Protein AF-A0A933XM90-F1 (afdb_monomer)

Sequence (36 aa):
MFVDQVRIFVKAGQGGSGVCSFRREKYVPHGGPDGG

Mean predicted aligned error: 6.66 Å

Secondary structure (DSSP, 8-state):
-----------PPPPPPP---B--BTTBSSPPB---

pLDDT: mean 90.15, std 7.51, range [57.62, 95.25]

Structure (mmCIF, N/CA/C/O backbone):
data_AF-A0A933XM90-F1
#
_entry.id   AF-A0A933XM90-F1
#
loop_
_atom_site.group_PDB
_atom_site.id
_atom_site.type_symbol
_atom_site.label_atom_id
_atom_site.label_alt_id
_atom_site.label_comp_id
_atom_site.label_asym_id
_atom_site.label_entity_id
_atom_site.label_seq_id
_atom_site.pdbx_PDB_ins_code
_atom_site.Cartn_x
_atom_site.Cartn_y
_atom_site.Cartn_z
_atom_site.occupancy
_atom_site.B_iso_or_equiv
_atom_site.auth_seq_id
_atom_site.auth_comp_id
_atom_site.auth_asym_id
_atom_site.auth_atom_id
_atom_site.pdbx_PDB_model_num
ATOM 1 N N . MET A 1 1 ? -30.896 -11.127 35.551 1.00 57.62 1 MET A N 1
ATOM 2 C CA . MET A 1 1 ? -29.846 -11.369 34.538 1.00 57.62 1 MET A CA 1
ATOM 3 C C . MET A 1 1 ? -29.341 -10.011 34.085 1.00 57.62 1 MET A C 1
ATOM 5 O O . MET A 1 1 ? -30.175 -9.185 33.741 1.00 57.62 1 MET A O 1
ATOM 9 N N . PHE A 1 2 ? -28.039 -9.744 34.186 1.00 69.62 2 PHE A N 1
ATOM 10 C CA . PHE A 1 2 ? -27.442 -8.449 33.838 1.00 69.62 2 PHE A CA 1
ATOM 11 C C . PHE A 1 2 ? -26.612 -8.625 32.564 1.00 69.62 2 PHE A C 1
ATOM 13 O O . PHE A 1 2 ? -25.907 -9.626 32.444 1.00 69.62 2 PHE A O 1
ATOM 20 N N . VAL A 1 3 ? -26.739 -7.705 31.609 1.00 79.38 3 VAL A N 1
ATOM 21 C CA . VAL A 1 3 ? -26.046 -7.757 30.315 1.00 79.38 3 VAL A CA 1
ATOM 22 C C . VAL A 1 3 ? -25.355 -6.422 30.109 1.00 79.38 3 VAL A C 1
ATOM 24 O O . VAL A 1 3 ? -26.005 -5.382 30.197 1.00 79.38 3 VAL A O 1
ATOM 27 N N . ASP A 1 4 ? -24.054 -6.468 29.849 1.00 84.44 4 ASP A N 1
ATOM 28 C CA . ASP A 1 4 ? -23.258 -5.284 29.548 1.00 84.44 4 ASP A CA 1
ATOM 29 C C . ASP A 1 4 ? -23.200 -5.050 28.031 1.00 84.44 4 ASP A C 1
ATOM 31 O O . ASP A 1 4 ? -23.144 -5.999 27.242 1.00 84.44 4 ASP A O 1
ATOM 35 N N . GLN A 1 5 ? -23.264 -3.786 27.617 1.00 89.31 5 GLN A N 1
ATOM 36 C CA . GLN A 1 5 ? -23.266 -3.379 26.215 1.00 89.31 5 GLN A CA 1
ATOM 37 C C . GLN A 1 5 ? -22.383 -2.154 26.013 1.00 89.31 5 GLN A C 1
ATOM 39 O O . GLN A 1 5 ? -22.573 -1.113 26.636 1.00 89.31 5 GLN A O 1
ATOM 44 N N . VAL A 1 6 ? -21.484 -2.249 25.035 1.00 90.06 6 VAL A N 1
ATOM 45 C CA . VAL A 1 6 ? -20.677 -1.124 24.563 1.00 90.06 6 VAL A CA 1
ATOM 46 C C . VAL A 1 6 ? -20.749 -1.033 23.044 1.00 90.06 6 VAL A C 1
ATOM 48 O O . VAL A 1 6 ? -20.834 -2.042 22.342 1.00 90.06 6 VAL A O 1
ATOM 51 N N . ARG A 1 7 ? -20.730 0.195 22.523 1.00 92.56 7 ARG A N 1
ATOM 52 C CA . ARG A 1 7 ? -20.647 0.463 21.085 1.00 92.56 7 ARG A CA 1
ATOM 53 C C . ARG A 1 7 ? -19.213 0.800 20.723 1.00 92.56 7 ARG A C 1
ATOM 55 O O . ARG A 1 7 ? -18.619 1.690 21.323 1.00 92.56 7 ARG A O 1
ATOM 62 N N . ILE A 1 8 ? -18.696 0.127 19.705 1.00 92.62 8 ILE A N 1
ATOM 63 C CA . ILE A 1 8 ? -17.399 0.441 19.116 1.00 92.62 8 ILE A CA 1
ATOM 64 C C . ILE A 1 8 ? -17.577 0.817 17.652 1.00 92.62 8 ILE A C 1
ATOM 66 O O . ILE A 1 8 ? -18.451 0.294 16.961 1.00 92.62 8 ILE A O 1
ATOM 70 N N . PHE A 1 9 ? -16.727 1.726 17.189 1.00 93.31 9 PHE A N 1
ATOM 71 C CA . PHE A 1 9 ? -16.612 2.056 15.779 1.00 93.31 9 PHE A CA 1
ATOM 72 C C . PHE A 1 9 ? -15.391 1.351 15.212 1.00 93.31 9 PHE A C 1
ATOM 74 O O . PHE A 1 9 ? -14.273 1.534 15.686 1.00 93.31 9 PHE A O 1
ATOM 81 N N . VAL A 1 10 ? -15.621 0.555 14.177 1.00 92.69 10 VAL A N 1
ATOM 82 C CA . VAL A 1 10 ? -14.576 -0.102 13.399 1.00 92.69 10 VAL A CA 1
ATOM 83 C C . VAL A 1 10 ? -14.602 0.446 11.985 1.00 92.69 10 VAL A C 1
ATOM 85 O O . VAL A 1 10 ? -15.664 0.670 11.405 1.00 92.69 10 VAL A O 1
ATOM 88 N N . LYS A 1 11 ? -13.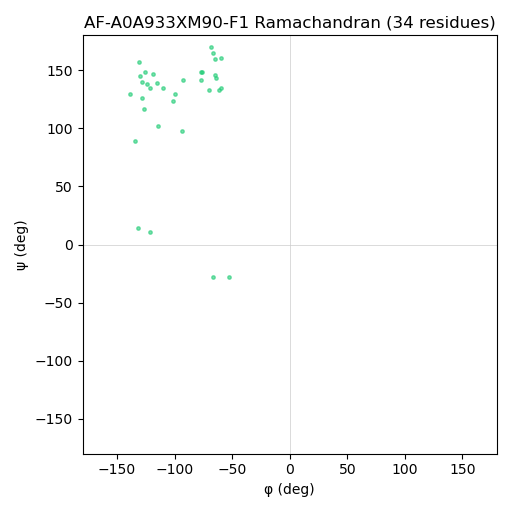412 0.671 11.436 1.00 95.25 11 LYS A N 1
ATOM 89 C CA . LYS A 1 11 ? -13.212 1.103 10.058 1.00 95.25 11 LYS A CA 1
ATOM 90 C C . LYS A 1 11 ? -12.294 0.102 9.372 1.00 95.25 11 LYS A C 1
ATOM 92 O O . LYS A 1 11 ? -11.310 -0.335 9.965 1.00 95.25 11 LYS A O 1
ATOM 97 N N . ALA A 1 12 ? -12.614 -0.241 8.130 1.00 93.62 12 ALA A N 1
ATOM 98 C CA . ALA A 1 12 ? -11.725 -1.034 7.294 1.00 93.62 12 ALA A CA 1
ATOM 99 C C . ALA A 1 12 ? -10.424 -0.269 6.979 1.00 93.62 12 ALA A C 1
ATOM 101 O O . ALA A 1 12 ? -10.366 0.963 7.066 1.00 93.62 12 ALA A O 1
ATOM 102 N N . GLY A 1 13 ? -9.386 -1.012 6.594 1.00 94.94 13 GLY A N 1
ATOM 103 C CA . GLY A 1 13 ? -8.148 -0.427 6.087 1.00 94.94 13 GLY A CA 1
ATOM 104 C C . GLY A 1 13 ? -8.381 0.416 4.830 1.00 94.94 13 GLY A C 1
ATOM 105 O O . GLY A 1 13 ? -9.397 0.286 4.145 1.00 94.94 13 GLY A O 1
ATOM 106 N N . GLN A 1 14 ? -7.433 1.297 4.526 1.00 95.25 14 GLN A N 1
ATOM 107 C CA . GLN A 1 14 ? -7.415 1.997 3.244 1.00 95.25 14 GLN A CA 1
ATOM 108 C C . GLN A 1 14 ? -6.910 1.055 2.144 1.00 95.25 14 GLN A C 1
ATOM 110 O O . GLN A 1 14 ? -6.086 0.179 2.408 1.00 95.25 14 GLN A O 1
ATOM 115 N N . GLY A 1 15 ? -7.405 1.236 0.918 1.00 93.81 15 GLY A N 1
ATOM 116 C CA . GLY A 1 15 ? -6.823 0.579 -0.251 1.00 93.81 15 GLY A CA 1
ATOM 117 C C . GLY A 1 15 ? -5.396 1.076 -0.493 1.00 93.81 15 GLY A C 1
ATOM 118 O O . GLY A 1 15 ? -5.097 2.240 -0.222 1.00 93.81 15 GLY A O 1
ATOM 119 N N . GLY A 1 16 ? -4.521 0.195 -0.979 1.00 94.88 16 GLY A N 1
ATOM 120 C CA . GLY A 1 16 ? -3.163 0.577 -1.361 1.00 94.88 16 GLY A CA 1
ATOM 121 C C . GLY A 1 16 ? -3.171 1.561 -2.531 1.00 94.88 16 GLY A C 1
ATOM 122 O O . GLY A 1 16 ? -4.008 1.458 -3.428 1.00 94.88 16 GLY A O 1
ATOM 123 N N . SER A 1 17 ? -2.244 2.516 -2.521 1.00 94.62 17 SER A N 1
ATOM 124 C CA . SER A 1 17 ? -2.030 3.402 -3.665 1.00 94.62 17 SER A CA 1
ATOM 125 C C . SER A 1 17 ? -1.410 2.617 -4.818 1.00 94.62 17 SER A C 1
ATOM 127 O O . SER A 1 17 ? -0.432 1.902 -4.607 1.00 94.62 17 SER A O 1
ATOM 129 N N . GLY A 1 18 ? -1.947 2.788 -6.027 1.00 93.38 18 GLY A N 1
ATOM 130 C CA . GLY A 1 18 ? -1.281 2.316 -7.241 1.00 93.38 18 GLY A CA 1
ATOM 131 C C . GLY A 1 18 ? 0.015 3.086 -7.500 1.00 93.38 18 GLY A C 1
ATOM 132 O O . GLY A 1 18 ? 0.250 4.156 -6.923 1.00 93.38 18 GLY A O 1
ATOM 133 N N . VAL A 1 19 ? 0.858 2.563 -8.383 1.00 94.44 19 VAL A N 1
ATOM 134 C CA . VAL A 1 19 ? 2.143 3.171 -8.736 1.00 94.44 19 VAL A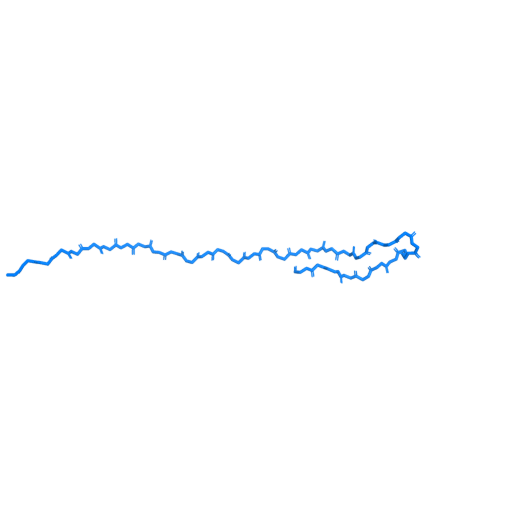 CA 1
ATOM 135 C C . VAL A 1 19 ? 2.210 3.473 -10.229 1.00 94.44 19 VAL A C 1
ATOM 137 O O . VAL A 1 19 ? 1.856 2.661 -11.075 1.00 94.44 19 VAL A O 1
ATOM 140 N N . CYS A 1 20 ? 2.685 4.670 -10.573 1.00 90.38 20 CYS A N 1
ATOM 141 C CA . CYS A 1 20 ? 3.007 5.009 -11.955 1.00 90.38 20 CYS A CA 1
ATOM 142 C C . CYS A 1 20 ? 4.490 4.723 -12.189 1.00 90.38 20 CYS A C 1
ATOM 144 O O . CYS A 1 20 ? 5.351 5.529 -11.826 1.00 90.38 20 CYS A O 1
ATOM 146 N N . SER A 1 21 ? 4.792 3.560 -12.760 1.00 93.56 21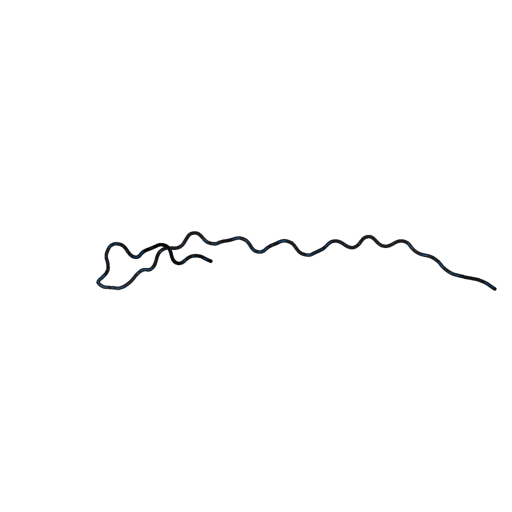 SER A N 1
ATOM 147 C CA . SER A 1 21 ? 6.150 3.176 -13.133 1.00 93.56 21 SER A CA 1
ATOM 148 C C . SER A 1 21 ? 6.215 2.664 -14.566 1.00 93.56 21 SER A C 1
ATOM 150 O O . SER A 1 21 ? 5.214 2.249 -15.1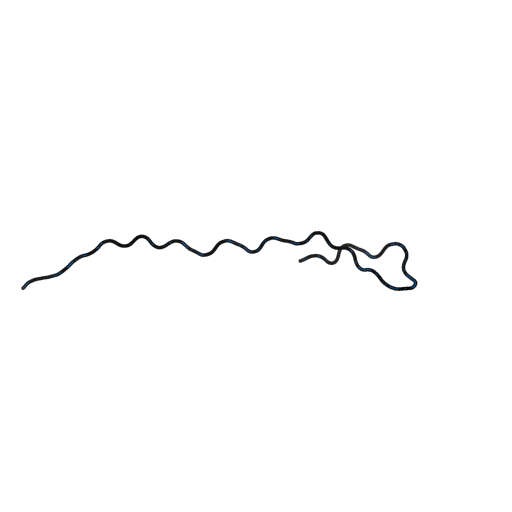55 1.00 93.56 21 SER A O 1
ATOM 152 N N . PHE A 1 22 ? 7.418 2.754 -15.130 1.00 94.12 22 PHE A N 1
ATOM 153 C CA . PHE A 1 22 ? 7.750 2.241 -16.449 1.00 94.12 22 PHE A CA 1
ATOM 154 C C . PHE A 1 22 ? 8.986 1.366 -16.336 1.00 94.12 22 PHE A C 1
ATOM 156 O O . PHE A 1 22 ? 9.966 1.750 -15.683 1.00 94.12 22 PHE A O 1
ATOM 163 N N . ARG A 1 23 ? 8.976 0.251 -17.062 1.00 92.69 23 ARG A N 1
ATOM 164 C CA . ARG A 1 23 ? 10.099 -0.676 -17.131 1.00 92.69 23 ARG A CA 1
ATOM 165 C C . ARG A 1 23 ? 11.336 0.034 -17.674 1.00 92.69 23 ARG A C 1
ATOM 167 O O . ARG A 1 23 ? 11.272 0.735 -18.684 1.00 92.69 23 ARG A O 1
ATOM 174 N N . ARG A 1 24 ? 12.489 -0.172 -17.037 1.00 91.50 24 ARG A N 1
ATOM 175 C CA . ARG A 1 24 ? 13.776 0.385 -17.485 1.00 91.50 24 ARG A CA 1
ATOM 176 C C . ARG A 1 24 ? 14.813 -0.717 -17.615 1.00 91.50 24 ARG A C 1
ATOM 178 O O . ARG A 1 24 ? 15.203 -1.326 -16.626 1.00 91.50 24 ARG A O 1
ATOM 185 N N . GLU A 1 25 ? 15.293 -0.929 -18.834 1.00 95.19 25 GLU A N 1
ATOM 186 C CA . GLU A 1 25 ? 16.356 -1.884 -19.143 1.00 95.19 25 GLU A CA 1
ATOM 187 C C . GLU A 1 25 ? 17.478 -1.175 -19.901 1.00 95.19 25 GLU A C 1
ATOM 189 O O . GLU A 1 25 ? 17.234 -0.248 -20.672 1.00 95.19 25 GLU A O 1
ATOM 194 N N . LYS A 1 26 ? 18.719 -1.632 -19.703 1.00 90.62 26 LYS A N 1
ATOM 195 C CA . LYS A 1 26 ? 19.945 -0.967 -20.181 1.00 90.62 26 LYS A CA 1
ATOM 196 C C . LYS 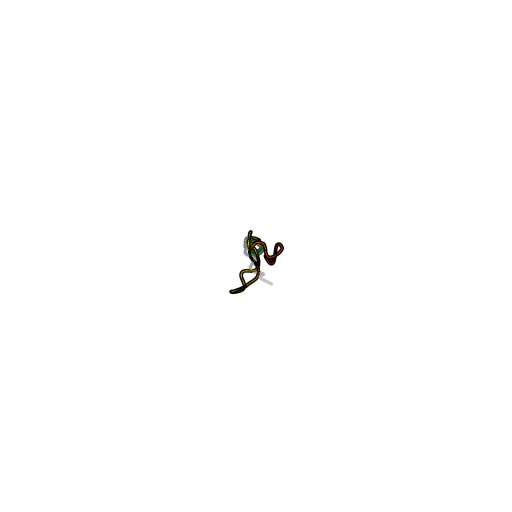A 1 26 ? 19.948 -0.633 -21.682 1.00 90.62 26 LYS A C 1
ATOM 198 O O . LYS A 1 26 ? 20.608 0.320 -22.082 1.00 90.62 26 LYS A O 1
ATOM 203 N N . TYR A 1 27 ? 19.225 -1.406 -22.491 1.00 93.31 27 TYR A N 1
ATOM 204 C CA . TYR A 1 27 ? 19.180 -1.263 -23.949 1.00 93.31 27 TYR A CA 1
ATOM 205 C C . TYR A 1 27 ? 17.767 -1.017 -24.497 1.00 93.31 27 TYR A C 1
ATOM 207 O O . TYR A 1 27 ? 17.568 -1.060 -25.708 1.00 93.31 27 TYR A O 1
ATOM 215 N N . VAL A 1 28 ? 16.788 -0.745 -23.626 1.00 91.88 28 VAL A N 1
ATOM 216 C CA . VAL A 1 28 ? 15.407 -0.449 -24.026 1.00 91.88 28 VAL A CA 1
ATOM 217 C C . VAL A 1 28 ? 15.096 1.005 -23.658 1.00 91.88 28 VAL A C 1
ATOM 219 O O . VAL A 1 28 ? 14.845 1.293 -22.488 1.00 91.88 28 VAL A O 1
ATOM 222 N N . PRO A 1 29 ? 15.109 1.935 -24.632 1.00 88.38 29 PRO A N 1
ATOM 223 C CA . PRO A 1 29 ? 14.936 3.363 -24.357 1.00 88.38 29 PRO A CA 1
ATOM 224 C C . PRO A 1 29 ? 13.535 3.717 -23.836 1.00 88.38 29 PRO A C 1
ATOM 226 O O . PRO A 1 29 ? 13.390 4.669 -23.071 1.00 88.38 29 PRO A O 1
ATOM 229 N N . HIS A 1 30 ? 12.512 2.938 -24.203 1.00 90.88 30 HIS A N 1
ATOM 230 C CA . HIS A 1 30 ? 11.131 3.127 -23.756 1.00 90.88 30 HIS A CA 1
ATOM 231 C C . HIS A 1 30 ? 10.522 1.786 -23.337 1.00 90.88 30 HIS A C 1
ATOM 233 O O . HIS A 1 30 ? 9.946 1.071 -24.157 1.00 90.88 30 HIS A O 1
ATOM 239 N N . GLY A 1 31 ? 10.677 1.409 -22.066 1.00 89.88 31 GLY A N 1
ATOM 240 C CA . GLY A 1 31 ? 9.921 0.286 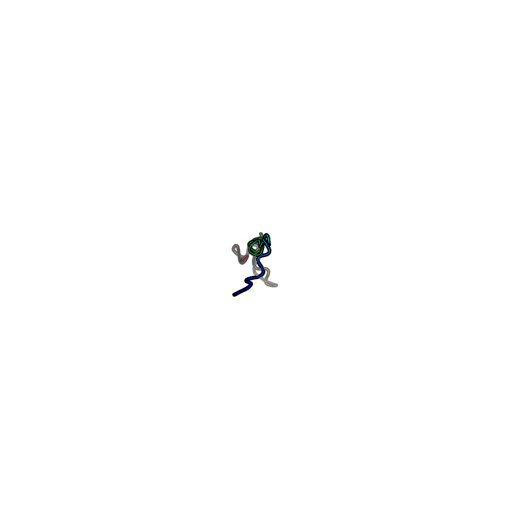-21.516 1.00 89.88 31 GLY A CA 1
ATOM 241 C C . GLY A 1 31 ? 8.477 0.687 -21.208 1.00 89.88 31 GLY A C 1
ATOM 242 O O . GLY A 1 31 ? 8.188 1.845 -20.909 1.00 89.88 31 GLY A O 1
ATOM 243 N N . GLY A 1 32 ? 7.564 -0.276 -21.342 1.00 94.75 32 GLY A N 1
ATOM 244 C CA . GLY A 1 32 ? 6.138 -0.067 -21.090 1.00 94.75 32 GLY A CA 1
ATOM 245 C C . GLY A 1 32 ? 5.818 0.176 -19.609 1.00 94.75 32 GLY A C 1
ATOM 246 O O . GLY A 1 32 ? 6.690 -0.013 -18.758 1.00 94.75 32 GLY A O 1
ATOM 247 N N . PRO A 1 33 ? 4.578 0.590 -19.297 1.00 94.62 33 PRO A N 1
ATOM 248 C CA . PRO A 1 33 ? 4.131 0.743 -17.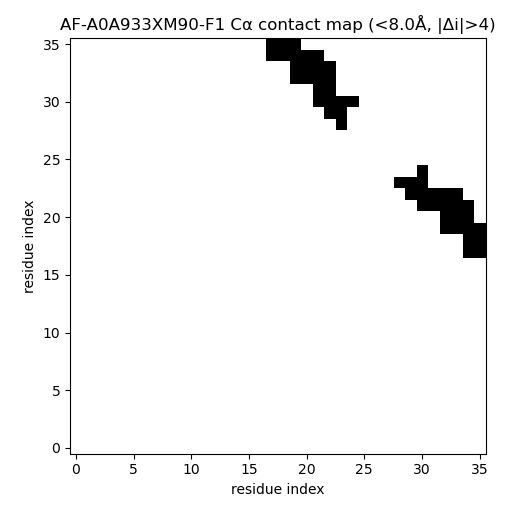918 1.00 94.62 33 PRO A CA 1
ATOM 249 C C . PRO A 1 33 ? 4.191 -0.604 -17.185 1.00 94.62 33 PRO A C 1
ATOM 251 O O . PRO A 1 33 ? 3.744 -1.619 -17.718 1.00 94.62 33 PRO A O 1
ATOM 254 N N . ASP A 1 34 ? 4.761 -0.608 -15.983 1.00 91.94 34 ASP A N 1
ATOM 255 C CA . ASP A 1 34 ? 4.953 -1.804 -15.144 1.00 91.94 34 ASP A CA 1
ATOM 256 C C . ASP A 1 34 ? 4.492 -1.60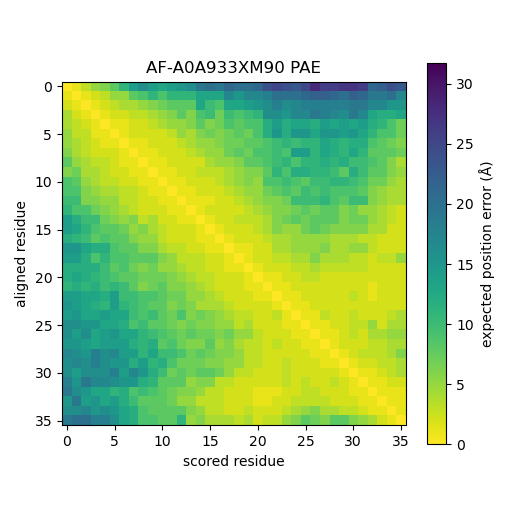0 -13.69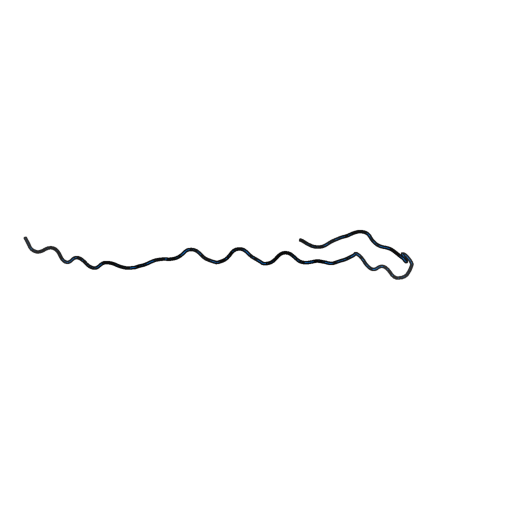3 1.00 91.94 34 ASP A C 1
ATOM 258 O O . ASP A 1 34 ? 4.811 -2.397 -12.811 1.00 91.94 34 ASP A O 1
ATOM 262 N N . GLY A 1 35 ? 3.740 -0.527 -13.454 1.00 88.69 35 GLY A N 1
ATOM 263 C CA . GLY A 1 35 ? 3.183 -0.224 -12.149 1.00 88.69 35 GLY A CA 1
ATOM 264 C C . GLY A 1 35 ? 1.967 -1.080 -11.810 1.00 88.69 35 GLY A C 1
ATOM 265 O O . GLY A 1 35 ? 1.147 -1.374 -12.681 1.00 88.69 35 GLY A O 1
ATOM 266 N N . GLY A 1 36 ? 1.885 -1.478 -10.539 1.00 81.25 36 GLY A N 1
ATOM 267 C CA . GLY A 1 36 ? 0.730 -2.146 -9.930 1.00 81.25 36 GLY A CA 1
ATOM 268 C C . GLY A 1 36 ? -0.347 -1.192 -9.433 1.00 81.25 36 GLY A C 1
ATOM 269 O O . GLY A 1 36 ? -0.031 -0.012 -9.148 1.00 81.25 36 GLY A O 1
#

Radius of gyration: 24.01 Å; Cα contacts (8 Å, |Δi|>4): 25; chains: 1; bounding box: 50×16×59 Å

Solvent-accessible surface area (backbone atoms only — not comparable to full-atom values): 2752 Å² total; per-residue (Å²): 138,89,82,90,86,84,88,82,91,82,76,80,82,80,82,80,82,69,48,95,42,56,44,82,50,102,88,44,97,77,42,58,80,68,45,91

Foldseek 3Di:
DDDDDDDDDDDDDDDDDKDFDFDDDPPDPGGGTDID